Protein AF-W1XFJ3-F1 (afdb_monomer_lite)

InterPro domains:
  IPR002293 Amino acid/polyamine transporter I [PF13520] (2-76)
  IPR050367 Amino acid-polyamine-organocation superfamily [PTHR42770] (1-73)

Organism: NCBI:txid408170

Secondary structure (DSSP, 8-state):
-TGGGGTTTTHHHHTGGGSSSHHHHHHHHHHHHHHHHHHHHHHHHHHHHHHS-HHHHHT-S-HHHHHHHHHTTTTTT--

Structure (mmCIF, N/CA/C/O backbone):
data_AF-W1XFJ3-F1
#
_entry.id   AF-W1XFJ3-F1
#
loop_
_atom_site.group_PDB
_atom_site.id
_atom_site.type_symbol
_atom_site.label_atom_id
_atom_site.label_alt_id
_atom_site.label_comp_id
_atom_site.label_asym_id
_atom_site.label_entity_id
_atom_site.label_seq_id
_atom_site.pdbx_PDB_ins_code
_atom_site.Cartn_x
_atom_site.Cartn_y
_atom_site.Cartn_z
_atom_site.occupancy
_atom_site.B_iso_or_equiv
_atom_site.auth_seq_id
_atom_site.auth_comp_id
_atom_site.auth_asym_id
_atom_site.auth_atom_id
_atom_site.pdbx_PDB_model_num
ATOM 1 N N . MET A 1 1 ? 11.215 7.451 2.510 1.00 54.22 1 MET A N 1
ATOM 2 C CA . MET A 1 1 ? 9.833 7.678 2.023 1.00 54.22 1 MET A CA 1
ATOM 3 C C . MET A 1 1 ? 8.875 6.509 2.274 1.00 54.22 1 MET A C 1
ATOM 5 O O . MET A 1 1 ? 7.684 6.695 2.096 1.00 54.22 1 MET A O 1
ATOM 9 N N . THR A 1 2 ? 9.323 5.327 2.715 1.00 64.88 2 THR A N 1
ATOM 10 C CA . THR A 1 2 ? 8.431 4.164 2.928 1.00 64.88 2 THR A CA 1
ATOM 11 C C . THR A 1 2 ? 7.473 4.327 4.112 1.00 64.88 2 THR A C 1
ATOM 13 O O . THR A 1 2 ? 6.344 3.870 4.040 1.00 64.88 2 THR A O 1
ATOM 16 N N . LEU A 1 3 ? 7.881 5.024 5.178 1.00 65.19 3 LEU A N 1
ATOM 17 C CA . LEU A 1 3 ? 7.029 5.261 6.355 1.00 65.19 3 LEU A CA 1
ATOM 18 C C . LEU A 1 3 ? 5.820 6.159 6.055 1.00 65.19 3 LEU A C 1
ATOM 20 O O . LEU A 1 3 ? 4.759 5.973 6.635 1.00 65.19 3 LEU A O 1
ATOM 24 N N . TRP A 1 4 ? 5.957 7.086 5.104 1.00 67.75 4 TRP A N 1
ATOM 25 C CA . TRP A 1 4 ? 4.857 7.952 4.667 1.00 67.75 4 TRP A CA 1
ATOM 26 C C . TRP A 1 4 ? 3.798 7.184 3.866 1.00 67.75 4 TRP A C 1
ATOM 28 O O . TRP A 1 4 ? 2.651 7.600 3.794 1.00 67.75 4 TRP A O 1
ATOM 38 N N . ALA A 1 5 ? 4.170 6.033 3.304 1.00 64.50 5 ALA A N 1
ATOM 39 C CA . ALA A 1 5 ? 3.272 5.170 2.549 1.00 64.50 5 ALA A CA 1
ATOM 40 C C . ALA A 1 5 ? 2.259 4.427 3.449 1.00 64.50 5 ALA A C 1
ATOM 42 O O . ALA A 1 5 ? 1.259 3.914 2.962 1.00 64.50 5 ALA A O 1
ATOM 43 N N . PHE A 1 6 ? 2.507 4.386 4.763 1.00 69.56 6 PHE A N 1
ATOM 44 C CA . PHE A 1 6 ? 1.595 3.821 5.764 1.00 69.56 6 PHE A CA 1
ATOM 45 C C . PHE A 1 6 ? 0.816 4.894 6.544 1.00 69.56 6 PHE A C 1
ATOM 47 O O . PHE A 1 6 ? 0.067 4.558 7.462 1.00 69.56 6 PHE A O 1
ATOM 54 N N . LEU A 1 7 ? 0.981 6.175 6.191 1.00 74.62 7 LEU A N 1
ATOM 55 C CA . LEU A 1 7 ? 0.185 7.266 6.749 1.00 74.62 7 LEU A CA 1
ATOM 56 C C . LEU A 1 7 ? -1.277 7.091 6.302 1.00 74.62 7 LEU A C 1
ATOM 58 O O . LEU A 1 7 ? -1.538 6.969 5.104 1.00 74.62 7 LEU A O 1
ATOM 62 N N . GLY A 1 8 ? -2.216 7.035 7.248 1.00 71.31 8 GLY A N 1
ATOM 63 C CA . GLY A 1 8 ? -3.629 6.744 6.986 1.00 71.31 8 GLY A CA 1
ATOM 64 C C . GLY A 1 8 ? -4.154 5.491 7.692 1.00 71.31 8 GLY A C 1
ATOM 65 O O . GLY A 1 8 ? -5.371 5.297 7.733 1.00 71.31 8 GLY A O 1
ATOM 66 N N . LEU A 1 9 ? -3.286 4.675 8.305 1.00 73.50 9 LEU A N 1
ATOM 67 C CA . LEU A 1 9 ? -3.690 3.554 9.171 1.00 73.50 9 LEU A CA 1
ATOM 68 C C . LEU A 1 9 ? -4.544 4.009 10.362 1.00 73.50 9 LEU A C 1
ATOM 70 O O . LEU A 1 9 ? -5.433 3.280 10.808 1.00 73.50 9 LEU A O 1
ATOM 74 N N . GLU A 1 10 ? -4.334 5.238 10.830 1.00 78.06 10 GLU A N 1
ATOM 75 C CA . GLU A 1 10 ? -5.138 5.878 11.866 1.00 78.06 10 GLU A CA 1
ATOM 76 C C . GLU A 1 10 ? -6.603 6.100 11.458 1.00 78.06 10 GLU A C 1
ATOM 78 O O . GLU A 1 10 ? -7.461 6.232 12.330 1.00 78.06 10 GLU A O 1
ATOM 83 N N . SER A 1 11 ? -6.926 6.073 10.158 1.00 73.56 11 SER A N 1
ATOM 84 C CA . SER A 1 11 ? -8.295 6.279 9.660 1.00 73.56 11 SER A CA 1
ATOM 85 C C . SER A 1 11 ? -9.270 5.210 10.160 1.00 73.56 11 SER A C 1
ATOM 87 O O . SER A 1 11 ? -10.455 5.489 10.334 1.00 73.56 11 SER A O 1
ATOM 89 N N . ALA A 1 12 ? -8.786 3.993 10.429 1.00 68.62 12 ALA A N 1
ATOM 90 C CA . ALA A 1 12 ? -9.599 2.930 11.019 1.00 68.62 12 ALA A CA 1
ATOM 91 C C . ALA A 1 12 ? -9.914 3.202 12.500 1.00 68.62 12 ALA A C 1
ATOM 93 O O . ALA A 1 12 ? -11.013 2.900 12.958 1.00 68.62 12 ALA A O 1
ATOM 94 N N . CYS A 1 13 ? -8.982 3.816 13.235 1.00 70.50 13 CYS A N 1
ATOM 95 C CA . CYS A 1 13 ? -9.201 4.234 14.620 1.00 70.50 13 CYS A CA 1
ATOM 96 C C . CYS A 1 13 ? -10.106 5.471 14.701 1.00 70.50 13 CYS A C 1
ATOM 98 O O . CYS A 1 13 ? -10.960 5.541 15.579 1.00 70.50 13 CYS A O 1
ATOM 100 N N . ALA A 1 14 ? -9.964 6.416 13.767 1.00 75.75 14 ALA A N 1
ATOM 101 C CA . ALA A 1 14 ? -10.785 7.627 13.707 1.00 75.75 14 ALA A CA 1
ATOM 102 C C . ALA A 1 14 ? -12.277 7.341 13.445 1.00 75.75 14 ALA A C 1
ATOM 104 O O . ALA A 1 14 ? -13.124 8.147 13.811 1.00 75.75 14 ALA A O 1
ATOM 105 N N . ASN A 1 15 ? -12.600 6.194 12.837 1.00 78.44 15 ASN A N 1
ATOM 106 C CA . ASN A 1 15 ? -13.972 5.767 12.544 1.00 78.44 15 ASN A CA 1
ATOM 107 C C . ASN A 1 15 ? -14.465 4.638 13.467 1.00 78.44 15 ASN A C 1
ATOM 109 O O . ASN A 1 15 ? -15.434 3.957 13.133 1.00 78.44 15 ASN A O 1
ATOM 113 N N . ALA A 1 16 ? -13.816 4.421 14.617 1.00 75.62 16 ALA A N 1
ATOM 114 C CA . ALA A 1 16 ? -14.160 3.332 15.531 1.00 75.62 16 ALA A CA 1
ATOM 115 C C . ALA A 1 16 ? -15.623 3.383 16.018 1.00 75.62 16 ALA A C 1
ATOM 117 O O . ALA A 1 16 ? -16.245 2.333 16.143 1.00 75.62 16 ALA A O 1
ATOM 118 N N . ASP A 1 17 ? -16.198 4.574 16.212 1.00 75.69 17 ASP A N 1
ATOM 119 C CA . ASP A 1 17 ? -17.596 4.747 16.648 1.00 75.69 17 ASP A CA 1
ATOM 120 C C . ASP A 1 17 ? -18.637 4.248 15.629 1.00 75.69 17 ASP A C 1
ATOM 122 O O . ASP A 1 17 ? -19.773 3.950 15.995 1.00 75.69 17 ASP A O 1
ATOM 126 N N . ALA A 1 18 ? -18.268 4.134 14.348 1.00 80.31 18 ALA A N 1
ATOM 127 C CA . ALA A 1 18 ? -19.143 3.628 13.287 1.00 80.31 18 ALA A CA 1
ATOM 128 C C . ALA A 1 18 ? -18.979 2.117 13.035 1.00 80.31 18 ALA A C 1
ATOM 130 O O . ALA A 1 18 ? -19.665 1.550 12.180 1.00 80.31 18 ALA A O 1
ATOM 131 N N . VAL A 1 19 ? -18.053 1.460 13.740 1.00 78.38 19 VAL A N 1
ATOM 132 C CA . VAL A 1 19 ? -17.715 0.046 13.552 1.00 78.38 19 VAL A CA 1
ATOM 133 C C . VAL A 1 19 ? -18.417 -0.793 14.613 1.00 78.38 19 VAL A C 1
ATOM 135 O O . VAL A 1 19 ? -18.274 -0.553 15.807 1.00 78.38 19 VAL A O 1
ATOM 138 N N . ASP A 1 20 ? -19.137 -1.831 14.186 1.00 78.31 20 ASP A N 1
ATOM 139 C CA . ASP A 1 20 ? -19.706 -2.814 15.110 1.00 78.31 20 ASP A CA 1
ATOM 140 C C . ASP A 1 20 ? -18.579 -3.524 15.881 1.00 78.31 20 ASP A C 1
ATOM 142 O O . ASP A 1 20 ? -17.609 -3.990 15.280 1.00 78.31 20 ASP A O 1
ATOM 146 N N . ASN A 1 21 ? -18.689 -3.606 17.209 1.00 84.12 21 ASN A N 1
ATOM 147 C CA . ASN A 1 21 ? -17.713 -4.266 18.086 1.00 84.12 21 ASN A CA 1
ATOM 148 C C . ASN A 1 21 ? -16.254 -3.752 17.910 1.00 84.12 21 ASN A C 1
ATOM 150 O O . ASN A 1 21 ? -15.338 -4.516 17.557 1.00 84.12 21 ASN A O 1
ATOM 154 N N . PRO A 1 22 ? -16.011 -2.448 18.141 1.00 78.25 22 PRO A N 1
ATOM 155 C CA . PRO A 1 22 ? -14.785 -1.768 17.727 1.00 78.25 22 PRO A CA 1
ATOM 156 C C . PRO A 1 22 ? -13.521 -2.313 18.401 1.00 78.25 22 PRO A C 1
ATOM 158 O O . PRO A 1 22 ? -12.493 -2.434 17.736 1.00 78.25 22 PRO A O 1
ATOM 161 N N . GLU A 1 23 ? -13.600 -2.762 19.660 1.00 81.06 23 GLU A N 1
ATOM 162 C CA . GLU A 1 23 ? -12.473 -3.369 20.394 1.00 81.06 23 GLU A CA 1
ATOM 163 C C . GLU A 1 23 ? -11.875 -4.597 19.689 1.00 81.06 23 GLU A C 1
ATOM 165 O O . GLU A 1 23 ? -10.694 -4.902 19.859 1.00 81.06 23 GLU A O 1
ATOM 170 N N . LYS A 1 24 ? -12.668 -5.311 18.880 1.00 82.50 24 LYS A N 1
ATOM 171 C CA . LYS A 1 24 ? -12.211 -6.496 18.135 1.00 82.50 24 LYS A CA 1
ATOM 172 C C . LYS A 1 24 ? -12.037 -6.239 16.647 1.00 82.50 24 LYS A C 1
ATOM 174 O O . LYS A 1 24 ? -11.148 -6.837 16.039 1.00 82.50 24 LYS A O 1
ATOM 179 N N . ASN A 1 25 ? -12.881 -5.402 16.052 1.00 82.81 25 ASN A N 1
ATOM 180 C CA . ASN A 1 25 ? -12.910 -5.217 14.604 1.00 82.81 25 ASN A CA 1
ATOM 181 C C . ASN A 1 25 ? -11.938 -4.135 14.121 1.00 82.81 25 ASN A C 1
ATOM 183 O O . ASN A 1 25 ? -11.311 -4.329 13.079 1.00 82.81 25 ASN A O 1
ATOM 187 N N . VAL A 1 26 ? -11.704 -3.072 14.899 1.00 83.00 26 VAL A N 1
ATOM 188 C CA . VAL A 1 26 ? -10.724 -2.028 14.545 1.00 83.00 26 VAL A CA 1
ATOM 189 C C . VAL A 1 26 ? -9.291 -2.585 14.501 1.00 83.00 26 VAL A C 1
ATOM 191 O O . VAL A 1 26 ? -8.633 -2.402 13.475 1.00 83.00 26 VAL A O 1
ATOM 194 N N . PRO A 1 27 ? -8.797 -3.356 15.497 1.00 81.75 27 PRO A N 1
ATOM 195 C CA . PRO A 1 27 ? -7.450 -3.932 15.428 1.00 81.75 27 PRO A CA 1
ATOM 196 C C . PRO A 1 27 ? -7.257 -4.878 14.237 1.00 81.75 27 PRO A C 1
ATOM 198 O O . PRO A 1 27 ? -6.202 -4.876 13.604 1.00 81.75 27 PRO A O 1
ATOM 201 N N . LYS A 1 28 ? -8.284 -5.669 13.891 1.00 83.38 28 LYS A N 1
ATOM 202 C CA . LYS A 1 28 ? -8.254 -6.564 12.723 1.00 83.38 28 LYS A CA 1
ATOM 203 C C . LYS A 1 28 ? -8.233 -5.790 11.410 1.00 83.38 28 LYS A C 1
ATOM 205 O O . LYS A 1 28 ? -7.500 -6.180 10.506 1.00 83.38 28 LYS A O 1
ATOM 210 N N . ALA A 1 29 ? -9.006 -4.709 11.308 1.00 83.06 29 ALA A N 1
ATOM 211 C CA . ALA A 1 29 ? -9.024 -3.850 10.129 1.00 83.06 29 ALA A CA 1
ATOM 212 C C . ALA A 1 29 ? -7.667 -3.162 9.919 1.00 83.06 29 ALA A C 1
ATOM 214 O O . ALA A 1 29 ? -7.146 -3.174 8.805 1.00 83.06 29 ALA A O 1
ATOM 215 N N . VAL A 1 30 ? -7.050 -2.648 10.989 1.00 84.81 30 VAL A N 1
ATOM 216 C CA . VAL A 1 30 ? -5.712 -2.033 10.941 1.00 84.81 30 VAL A CA 1
ATOM 217 C C . VAL A 1 30 ? -4.651 -3.055 10.528 1.00 84.81 30 VAL A C 1
ATOM 219 O O . VAL A 1 30 ? -3.894 -2.806 9.590 1.00 84.81 30 VAL A O 1
ATOM 222 N N . LEU A 1 31 ? -4.604 -4.225 11.176 1.00 86.19 31 LEU A N 1
ATOM 223 C CA . LEU A 1 31 ? -3.639 -5.280 10.840 1.00 86.19 31 LEU A CA 1
ATOM 224 C C . LEU A 1 31 ? -3.839 -5.810 9.417 1.00 86.19 31 LEU A C 1
ATOM 226 O O . LEU A 1 31 ? -2.870 -5.953 8.673 1.00 86.19 31 LEU A O 1
ATOM 230 N N . GLY A 1 32 ? -5.088 -6.066 9.025 1.00 87.75 32 GLY A N 1
ATOM 231 C CA . GLY A 1 32 ? -5.435 -6.542 7.689 1.00 87.75 32 GLY A CA 1
ATOM 232 C C . GLY A 1 32 ? -5.084 -5.525 6.603 1.00 87.75 32 GLY A C 1
ATOM 233 O O . GLY A 1 32 ? -4.448 -5.884 5.613 1.00 87.75 32 GLY A O 1
ATOM 234 N N . GLY A 1 33 ? -5.420 -4.249 6.816 1.00 84.81 33 GLY A N 1
ATOM 235 C CA . GLY A 1 33 ? -5.056 -3.155 5.916 1.00 84.81 33 GLY A CA 1
ATOM 236 C C . GLY A 1 33 ? -3.542 -2.981 5.794 1.00 84.81 33 GLY A C 1
ATOM 237 O O . GLY A 1 33 ? -3.024 -2.912 4.682 1.00 84.81 33 GLY A O 1
ATOM 238 N N . THR A 1 34 ? -2.817 -3.012 6.918 1.00 86.62 34 THR A N 1
ATOM 239 C CA . THR A 1 34 ? -1.345 -2.921 6.929 1.00 86.62 34 THR A CA 1
ATOM 240 C C . THR A 1 34 ? -0.709 -4.056 6.131 1.00 86.62 34 THR A C 1
ATOM 242 O O . THR A 1 34 ? 0.155 -3.808 5.291 1.00 86.62 34 THR A O 1
ATOM 245 N N . LEU A 1 35 ? -1.137 -5.301 6.368 1.00 87.44 35 LEU A N 1
ATOM 246 C CA . LEU A 1 35 ? -0.599 -6.472 5.672 1.00 87.44 35 LEU A CA 1
ATOM 247 C C . LEU A 1 35 ? -0.920 -6.437 4.176 1.00 87.44 35 LEU A C 1
ATOM 249 O O . LEU A 1 35 ? -0.037 -6.705 3.362 1.00 87.44 35 LEU A O 1
ATOM 253 N N . GLY A 1 36 ? -2.146 -6.060 3.804 1.00 88.69 36 GLY A N 1
ATOM 254 C CA . GLY A 1 36 ? -2.539 -5.909 2.403 1.00 88.69 36 GLY A CA 1
ATOM 255 C C . GLY A 1 36 ? -1.681 -4.876 1.670 1.00 88.69 36 GLY A C 1
ATOM 256 O O . GLY A 1 36 ? -1.121 -5.171 0.613 1.00 88.69 36 GLY A O 1
ATOM 257 N N . VAL A 1 37 ? -1.504 -3.695 2.266 1.00 86.88 37 VAL A N 1
ATOM 258 C CA . VAL A 1 37 ? -0.651 -2.630 1.714 1.00 86.88 37 VAL A CA 1
ATOM 259 C C . VAL A 1 37 ? 0.812 -3.073 1.631 1.00 86.88 37 VAL A C 1
ATOM 261 O O . VAL A 1 37 ? 1.459 -2.849 0.608 1.00 86.88 37 VAL A O 1
ATOM 264 N N . ALA A 1 38 ? 1.330 -3.756 2.655 1.00 85.75 38 ALA A N 1
ATOM 265 C CA . ALA A 1 38 ? 2.700 -4.265 2.653 1.00 85.75 38 ALA A CA 1
ATOM 266 C C . ALA A 1 38 ? 2.955 -5.234 1.488 1.00 85.75 38 ALA A C 1
ATOM 268 O O . ALA A 1 38 ? 3.964 -5.103 0.794 1.00 85.75 38 ALA A O 1
ATOM 269 N N . VAL A 1 39 ? 2.030 -6.164 1.229 1.00 89.88 39 VAL A N 1
ATOM 270 C CA . VAL A 1 39 ? 2.133 -7.094 0.093 1.00 89.88 39 VAL A CA 1
ATOM 271 C C . VAL A 1 39 ? 2.149 -6.333 -1.230 1.00 89.88 39 VAL A C 1
ATOM 273 O O . VAL A 1 39 ? 3.034 -6.567 -2.053 1.00 89.88 39 VAL A O 1
ATOM 276 N N . ILE A 1 40 ? 1.217 -5.395 -1.420 1.00 88.19 40 ILE A N 1
ATOM 277 C CA . ILE A 1 40 ? 1.134 -4.600 -2.652 1.00 88.19 40 ILE A CA 1
ATOM 278 C C . 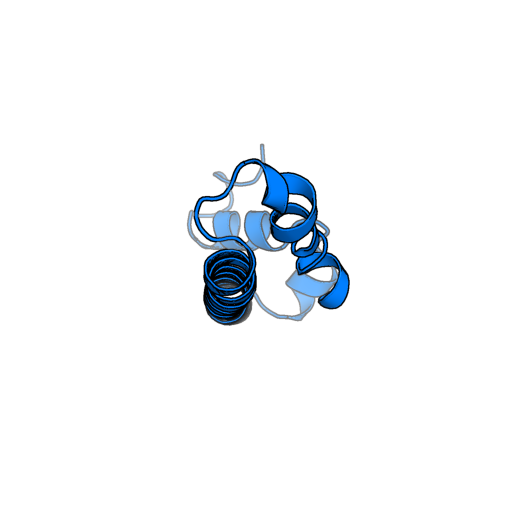ILE A 1 40 ? 2.439 -3.835 -2.878 1.00 88.19 40 ILE A C 1
ATOM 280 O O . ILE A 1 40 ? 2.994 -3.916 -3.971 1.00 88.19 40 ILE A O 1
ATOM 284 N N . TYR A 1 41 ? 2.973 -3.161 -1.855 1.00 86.56 41 TYR A N 1
ATOM 285 C CA . TYR A 1 41 ? 4.210 -2.392 -1.993 1.00 86.56 41 TYR A CA 1
ATOM 286 C C . TYR A 1 41 ? 5.437 -3.245 -2.276 1.00 86.56 41 TYR A C 1
ATOM 288 O O . TYR A 1 41 ? 6.270 -2.848 -3.096 1.00 86.56 41 TYR A O 1
ATOM 296 N N . ILE A 1 42 ? 5.565 -4.407 -1.633 1.00 87.00 42 ILE A N 1
ATOM 297 C CA . ILE A 1 42 ? 6.674 -5.324 -1.908 1.00 87.00 42 ILE A CA 1
ATOM 298 C C . ILE A 1 42 ? 6.595 -5.789 -3.362 1.00 87.00 42 ILE A C 1
ATOM 300 O O . ILE A 1 42 ? 7.583 -5.684 -4.091 1.00 87.00 42 ILE A O 1
ATOM 304 N N . VAL A 1 43 ? 5.428 -6.256 -3.806 1.00 89.06 43 VAL A N 1
ATOM 305 C CA . VAL A 1 43 ? 5.248 -6.778 -5.166 1.00 89.06 43 VAL A CA 1
ATOM 306 C C . VAL A 1 43 ? 5.463 -5.682 -6.208 1.00 89.06 43 VAL A C 1
ATOM 308 O O . VAL A 1 43 ? 6.237 -5.879 -7.145 1.00 89.06 43 VAL A O 1
ATOM 311 N N . SER A 1 44 ? 4.848 -4.510 -6.032 1.00 82.56 44 SER A N 1
ATOM 312 C CA . SER A 1 44 ? 4.960 -3.409 -6.991 1.00 82.56 44 SER A CA 1
ATOM 313 C C . SER A 1 44 ? 6.392 -2.890 -7.102 1.00 82.56 44 SER A C 1
ATOM 315 O O . SER A 1 44 ? 6.873 -2.638 -8.203 1.00 82.56 44 SER A O 1
ATOM 317 N N . THR A 1 45 ? 7.099 -2.767 -5.976 1.00 82.81 45 THR A N 1
ATOM 318 C CA . THR A 1 45 ? 8.484 -2.277 -5.963 1.00 82.81 45 THR A CA 1
ATOM 319 C C . THR A 1 45 ? 9.418 -3.270 -6.652 1.00 82.81 45 THR A C 1
ATOM 321 O O . THR A 1 45 ? 10.210 -2.864 -7.499 1.00 82.81 45 THR A O 1
ATOM 324 N N . ASN A 1 46 ? 9.290 -4.571 -6.362 1.00 84.50 46 ASN A N 1
ATOM 325 C CA . ASN A 1 46 ? 10.082 -5.606 -7.036 1.00 84.50 46 ASN A CA 1
ATOM 326 C C . ASN A 1 46 ? 9.814 -5.636 -8.547 1.00 84.50 46 ASN A C 1
ATOM 328 O O . ASN A 1 46 ? 10.748 -5.765 -9.335 1.00 84.50 46 ASN A O 1
ATOM 332 N N . MET A 1 47 ? 8.555 -5.465 -8.958 1.00 82.25 47 MET A N 1
ATOM 333 C CA . MET A 1 47 ? 8.187 -5.422 -10.373 1.00 82.25 47 MET A CA 1
ATOM 334 C C . MET A 1 47 ? 8.826 -4.226 -11.095 1.00 82.25 47 MET A C 1
ATOM 336 O O . MET A 1 47 ? 9.390 -4.400 -12.170 1.00 82.25 47 MET A O 1
ATOM 340 N N . ILE A 1 48 ? 8.818 -3.034 -10.489 1.00 82.56 48 ILE A N 1
ATOM 341 C CA . ILE A 1 48 ? 9.436 -1.831 -11.073 1.00 82.56 48 ILE A CA 1
ATOM 342 C C . ILE A 1 48 ? 10.950 -2.002 -11.244 1.00 82.56 48 ILE A C 1
ATOM 344 O O . ILE A 1 48 ? 11.471 -1.713 -12.319 1.00 82.56 48 ILE A O 1
ATOM 348 N N . PHE A 1 49 ? 11.647 -2.507 -10.222 1.00 79.19 49 PHE A N 1
ATOM 349 C CA . PHE A 1 49 ? 13.088 -2.779 -10.314 1.00 79.19 49 PHE A CA 1
ATOM 350 C C . PHE A 1 49 ? 13.431 -3.880 -11.328 1.00 79.19 49 PHE A C 1
ATOM 352 O O . PHE A 1 49 ? 14.536 -3.884 -11.863 1.00 79.19 49 PHE A O 1
ATOM 359 N N . GLY A 1 50 ? 12.505 -4.805 -11.603 1.00 79.12 50 GLY A N 1
ATOM 360 C CA . GLY A 1 50 ? 12.671 -5.819 -12.646 1.00 79.12 50 GLY A CA 1
ATOM 361 C C . GLY A 1 50 ? 12.467 -5.292 -14.072 1.00 79.12 50 GLY A C 1
ATOM 362 O O . GLY A 1 50 ? 13.008 -5.873 -15.008 1.00 79.12 50 GLY A O 1
ATOM 363 N N . ILE A 1 51 ? 11.701 -4.208 -14.246 1.00 79.06 51 ILE A N 1
ATOM 364 C CA . ILE A 1 51 ? 11.352 -3.636 -15.561 1.00 79.06 51 ILE A CA 1
ATOM 365 C C . ILE A 1 51 ? 12.288 -2.486 -15.952 1.00 79.06 51 ILE A C 1
ATOM 367 O O . ILE A 1 51 ? 12.599 -2.324 -17.131 1.00 79.06 51 ILE A O 1
ATOM 371 N N . VAL A 1 52 ? 12.716 -1.666 -14.989 1.00 77.62 52 VAL A N 1
ATOM 372 C CA . VAL A 1 52 ? 13.481 -0.437 -15.244 1.00 77.62 52 VAL A CA 1
ATOM 373 C C . VAL A 1 52 ? 14.831 -0.484 -14.518 1.00 77.62 52 VAL A C 1
ATOM 375 O O . VAL A 1 52 ? 14.864 -0.784 -13.321 1.00 77.62 52 VAL A O 1
ATOM 378 N N . PRO A 1 53 ? 15.953 -0.144 -15.187 1.00 79.94 53 PRO A N 1
ATOM 379 C CA . PRO A 1 53 ? 17.258 -0.045 -14.544 1.00 79.94 53 PRO A CA 1
ATOM 380 C C . PRO A 1 53 ? 17.247 0.941 -13.370 1.00 79.94 53 PRO A C 1
ATOM 382 O O . PRO A 1 53 ? 16.690 2.037 -13.452 1.00 79.94 53 PRO A O 1
ATOM 385 N N . ALA A 1 54 ? 17.942 0.591 -12.284 1.00 71.88 54 ALA A N 1
ATOM 386 C CA . ALA A 1 54 ? 17.984 1.410 -11.072 1.00 71.88 54 ALA A CA 1
ATOM 387 C C . ALA A 1 54 ? 18.492 2.847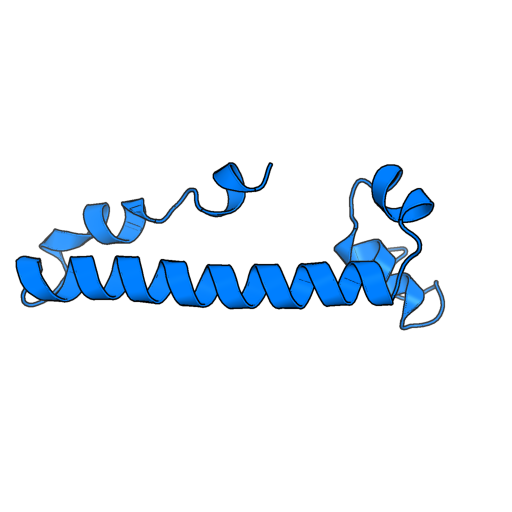 -11.314 1.00 71.88 54 ALA A C 1
ATOM 389 O O . ALA A 1 54 ? 18.077 3.762 -10.606 1.00 71.88 54 ALA A O 1
ATOM 390 N N . ASN A 1 55 ? 19.350 3.077 -12.319 1.00 73.00 55 ASN A N 1
ATOM 391 C CA . ASN A 1 55 ? 19.850 4.424 -12.608 1.00 73.00 55 ASN A CA 1
ATOM 392 C C . ASN A 1 55 ? 18.773 5.351 -13.207 1.00 73.00 55 ASN A C 1
ATOM 394 O O . ASN A 1 55 ? 18.817 6.555 -12.963 1.00 73.00 55 ASN A O 1
ATOM 398 N N . GLU A 1 56 ? 17.794 4.815 -13.938 1.00 70.69 56 GLU A N 1
ATOM 399 C CA . GLU A 1 56 ? 16.707 5.605 -14.523 1.00 70.69 56 GLU A CA 1
ATOM 400 C C . GLU A 1 56 ? 15.627 5.890 -13.477 1.00 70.69 56 GLU A C 1
ATOM 402 O O . GLU A 1 56 ? 15.068 6.985 -13.439 1.00 70.69 56 GLU A O 1
ATOM 407 N N . LEU A 1 57 ? 15.397 4.945 -12.558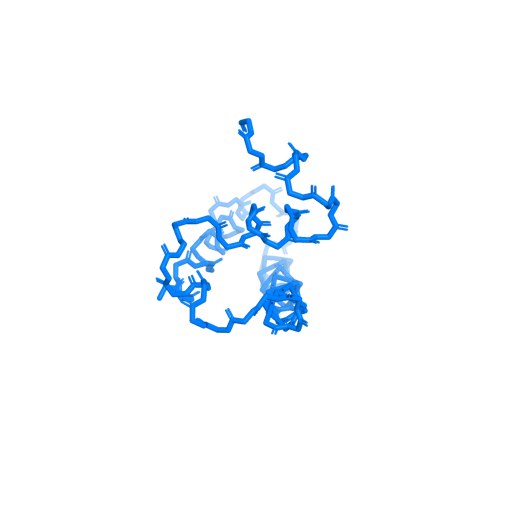 1.00 70.81 57 LEU A N 1
ATOM 408 C CA . LEU A 1 57 ? 14.458 5.111 -11.446 1.00 70.81 57 LEU A CA 1
ATOM 409 C C . LEU A 1 57 ? 14.878 6.224 -10.483 1.00 70.81 57 LEU A C 1
ATOM 411 O O . LEU A 1 57 ? 14.030 6.998 -10.051 1.00 70.81 57 LEU A O 1
ATOM 415 N N . VAL A 1 58 ? 16.174 6.336 -10.171 1.00 74.44 58 VAL A N 1
ATOM 416 C CA . VAL A 1 58 ? 16.692 7.377 -9.261 1.00 74.44 58 VAL A CA 1
ATOM 417 C C . VAL A 1 58 ? 16.536 8.785 -9.847 1.00 74.44 58 VAL A C 1
ATOM 419 O O . VAL A 1 58 ? 16.356 9.740 -9.097 1.00 74.44 58 VAL A O 1
ATOM 422 N N . ASN A 1 59 ? 16.572 8.918 -11.175 1.00 73.94 59 ASN A N 1
ATOM 423 C CA . ASN A 1 59 ? 16.409 10.201 -11.864 1.00 73.94 59 ASN A CA 1
ATOM 424 C C . 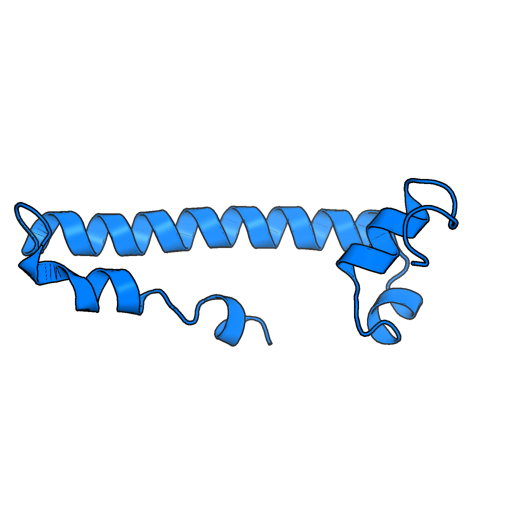ASN A 1 59 ? 14.942 10.519 -12.214 1.00 73.94 59 ASN A C 1
ATOM 426 O O . ASN A 1 59 ? 14.663 11.583 -12.768 1.00 73.94 59 ASN A O 1
ATOM 430 N N . SER A 1 60 ? 14.001 9.619 -11.909 1.00 70.12 60 SER A N 1
ATOM 431 C CA . SER A 1 60 ? 12.589 9.774 -12.249 1.00 70.12 60 SER A CA 1
ATOM 432 C C . SER A 1 60 ? 11.752 10.202 -11.048 1.00 70.12 60 SER A C 1
ATOM 434 O O . SER A 1 60 ? 11.669 9.505 -10.039 1.00 70.12 60 SER A O 1
ATOM 436 N N . ASN A 1 61 ? 11.026 11.310 -11.203 1.00 73.56 61 ASN A N 1
ATOM 437 C CA . ASN A 1 61 ? 10.023 11.752 -10.230 1.00 73.56 61 ASN A CA 1
ATOM 438 C C . ASN A 1 61 ? 8.737 10.897 -10.268 1.00 73.56 61 ASN A C 1
ATOM 440 O O . ASN A 1 61 ? 7.886 11.037 -9.392 1.00 73.56 61 ASN A O 1
ATOM 444 N N . ALA A 1 62 ? 8.582 10.023 -11.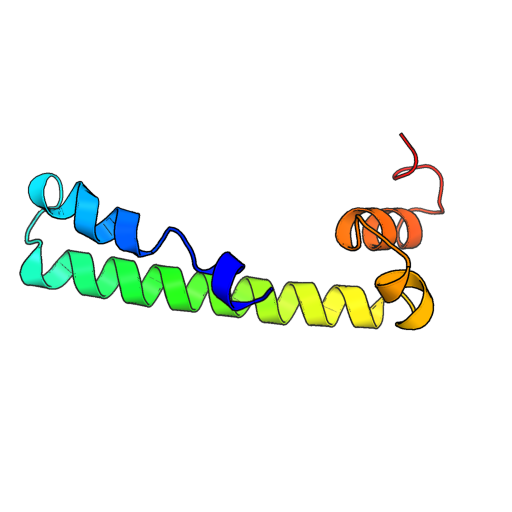273 1.00 78.62 62 ALA A N 1
ATOM 445 C CA . ALA A 1 62 ? 7.397 9.192 -11.488 1.00 78.62 62 ALA A CA 1
ATOM 446 C C . ALA A 1 62 ? 7.786 7.749 -11.889 1.00 78.62 62 ALA A C 1
ATOM 448 O O . ALA A 1 62 ? 7.629 7.354 -13.049 1.00 78.62 62 ALA A O 1
ATOM 449 N N . PRO A 1 63 ? 8.278 6.924 -10.945 1.00 74.62 63 PRO A N 1
ATOM 450 C CA . PRO A 1 63 ? 8.810 5.589 -11.238 1.00 74.62 63 PRO A CA 1
ATOM 451 C C . PRO A 1 63 ? 7.767 4.612 -11.808 1.00 74.62 63 PRO A C 1
ATOM 453 O O . PRO A 1 63 ? 8.092 3.816 -12.685 1.00 74.62 63 PRO A O 1
ATOM 456 N N . PHE A 1 64 ? 6.500 4.705 -11.388 1.00 77.06 64 PHE A N 1
ATOM 457 C CA . PHE A 1 64 ? 5.411 3.901 -11.965 1.00 77.06 64 PHE A CA 1
ATOM 458 C C . PHE A 1 64 ? 5.082 4.304 -13.411 1.00 77.06 64 PHE A C 1
ATOM 460 O O . PHE A 1 64 ? 4.850 3.436 -14.248 1.00 77.06 64 PHE A O 1
ATOM 467 N N . GLY A 1 65 ? 5.102 5.606 -13.721 1.00 75.19 65 GLY A N 1
ATOM 468 C CA . GLY A 1 65 ? 4.892 6.105 -15.085 1.00 75.19 65 GLY A CA 1
ATOM 469 C C . GLY A 1 65 ? 6.026 5.693 -16.023 1.00 75.19 65 GLY A C 1
ATOM 470 O O . GLY A 1 65 ? 5.777 5.265 -17.148 1.00 75.19 65 GLY A O 1
ATOM 471 N N . LEU A 1 66 ? 7.267 5.725 -15.526 1.00 76.56 66 LEU A N 1
ATOM 472 C CA . LEU A 1 66 ? 8.439 5.243 -16.257 1.00 76.56 66 LEU A CA 1
ATOM 473 C C . LEU A 1 66 ? 8.364 3.731 -16.530 1.00 76.56 66 LEU A C 1
ATOM 475 O O . LEU A 1 66 ? 8.607 3.303 -17.657 1.00 76.56 66 LEU A O 1
ATOM 479 N N . ALA A 1 67 ? 7.966 2.929 -15.537 1.00 77.25 67 ALA A N 1
ATOM 480 C CA . ALA A 1 67 ? 7.760 1.492 -15.720 1.00 77.25 67 ALA A CA 1
ATOM 481 C C . ALA A 1 67 ? 6.662 1.196 -16.755 1.00 77.25 67 ALA A C 1
ATOM 483 O O . ALA A 1 67 ? 6.863 0.373 -17.646 1.00 77.25 67 ALA A O 1
ATOM 484 N N . PHE A 1 68 ? 5.539 1.918 -16.705 1.00 76.44 68 PHE A N 1
ATOM 485 C CA . PHE A 1 68 ? 4.458 1.782 -17.684 1.00 76.44 68 PHE A CA 1
ATOM 486 C C . PHE A 1 68 ? 4.901 2.157 -19.109 1.00 76.44 68 PHE A C 1
ATOM 488 O O . PHE A 1 68 ? 4.619 1.428 -20.062 1.00 76.44 68 PHE A O 1
ATOM 495 N N . ALA A 1 69 ? 5.650 3.253 -19.261 1.00 76.44 69 ALA A N 1
ATOM 496 C CA . ALA A 1 69 ? 6.217 3.657 -20.545 1.00 76.44 69 ALA A CA 1
ATOM 497 C C . ALA A 1 69 ? 7.202 2.611 -21.095 1.00 76.44 69 ALA A C 1
ATOM 499 O O . ALA A 1 69 ? 7.180 2.331 -22.293 1.00 76.44 69 ALA A O 1
ATOM 500 N N . SER A 1 70 ? 8.021 2.002 -20.230 1.00 73.94 70 SER A N 1
ATOM 501 C CA . SER A 1 70 ? 8.955 0.930 -20.602 1.00 73.94 70 SER A CA 1
ATOM 502 C C . SER A 1 70 ? 8.226 -0.329 -21.101 1.00 73.94 70 SER A C 1
ATOM 504 O O . SER A 1 70 ? 8.637 -0.935 -2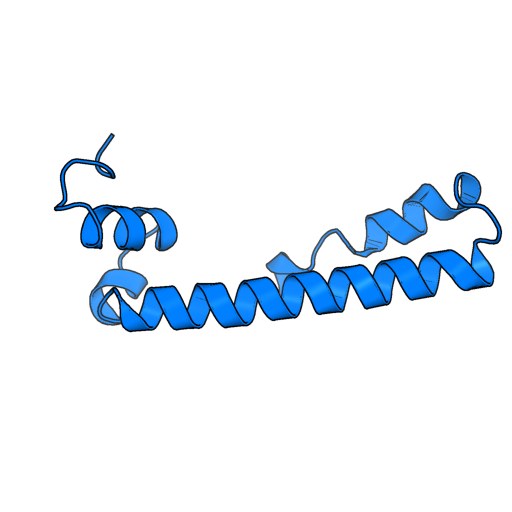2.088 1.00 73.94 70 SER A O 1
ATOM 506 N N . MET A 1 71 ? 7.083 -0.680 -20.496 1.00 72.44 71 MET A N 1
ATOM 507 C CA . MET A 1 71 ? 6.283 -1.850 -20.896 1.00 72.44 71 MET A CA 1
ATOM 508 C C . MET A 1 71 ? 5.551 -1.684 -22.240 1.00 72.44 71 MET A C 1
ATOM 510 O O . MET A 1 71 ? 5.423 -2.655 -22.982 1.00 72.44 71 MET A O 1
ATOM 514 N N . PHE A 1 72 ? 5.062 -0.481 -22.564 1.00 70.94 72 PHE A N 1
ATOM 515 C CA . PHE A 1 72 ? 4.197 -0.226 -23.733 1.00 70.94 72 PHE A CA 1
ATOM 516 C C . PHE A 1 72 ? 4.849 0.663 -24.810 1.00 70.94 72 PHE A C 1
ATOM 518 O O . PHE A 1 72 ? 4.168 1.393 -25.532 1.00 70.94 72 PHE A O 1
ATOM 525 N N . ASN A 1 73 ? 6.173 0.561 -24.964 1.00 59.53 73 ASN A N 1
ATOM 526 C CA . ASN A 1 73 ? 6.944 1.149 -26.068 1.00 59.53 73 ASN A CA 1
ATOM 527 C C . ASN A 1 73 ? 7.028 2.696 -26.079 1.00 59.53 73 ASN A C 1
ATOM 529 O O . ASN A 1 73 ? 6.919 3.336 -27.123 1.00 59.53 73 ASN A O 1
ATOM 533 N N . GLY A 1 74 ? 7.225 3.318 -24.912 1.00 56.88 74 GLY A N 1
ATOM 534 C CA . GLY A 1 74 ? 7.669 4.712 -24.740 1.00 56.88 74 GLY A CA 1
ATOM 535 C C . GLY A 1 74 ? 6.656 5.822 -25.064 1.00 56.88 74 GLY A C 1
ATOM 536 O O . GLY A 1 74 ? 6.826 6.944 -24.587 1.00 56.88 74 GLY A O 1
ATOM 537 N N . VAL A 1 75 ? 5.600 5.533 -25.833 1.00 56.12 75 VAL A N 1
ATOM 538 C CA . VAL A 1 75 ? 4.598 6.524 -26.280 1.00 56.12 75 VAL A CA 1
ATOM 539 C C . VAL A 1 75 ? 3.393 6.600 -25.333 1.00 56.12 75 VAL A C 1
ATOM 541 O O . VAL A 1 75 ? 2.855 7.679 -25.115 1.00 56.12 75 VAL A O 1
ATOM 544 N N . ALA A 1 76 ? 3.001 5.486 -24.706 1.00 55.62 76 ALA A N 1
ATOM 545 C CA . ALA A 1 76 ? 1.794 5.419 -23.872 1.00 55.62 76 ALA A CA 1
ATOM 546 C C . ALA A 1 76 ? 1.916 6.102 -22.491 1.00 55.62 76 ALA A C 1
ATOM 548 O O . ALA A 1 76 ? 0.900 6.345 -21.851 1.00 55.62 76 ALA A O 1
ATOM 549 N N . GLY A 1 77 ? 3.132 6.413 -22.022 1.00 48.25 77 GLY A N 1
ATOM 550 C CA . GLY A 1 77 ? 3.378 7.025 -20.703 1.00 48.25 77 GLY A CA 1
ATOM 551 C C . GLY A 1 77 ? 3.945 8.448 -20.744 1.00 48.25 77 GLY A C 1
ATOM 552 O O . GLY A 1 77 ? 4.458 8.915 -19.732 1.00 48.25 77 GLY A O 1
ATOM 553 N N . LYS A 1 78 ? 3.921 9.108 -21.911 1.00 48.94 78 LYS A N 1
ATOM 554 C CA . LYS A 1 78 ? 4.561 10.415 -22.163 1.00 48.94 78 LYS A CA 1
ATOM 555 C C . LYS A 1 78 ? 3.573 11.587 -22.315 1.00 48.94 78 LYS A C 1
ATOM 557 O O . LYS A 1 78 ? 3.950 12.618 -22.869 1.00 48.94 78 LYS A O 1
ATOM 562 N N . ILE A 1 79 ? 2.335 11.409 -21.856 1.00 47.56 79 ILE A N 1
ATOM 563 C CA . ILE A 1 79 ? 1.253 12.409 -21.868 1.00 47.56 79 ILE A CA 1
ATOM 564 C C . ILE A 1 79 ? 0.934 12.859 -20.450 1.00 47.56 79 ILE A C 1
ATOM 566 O O . ILE A 1 79 ? 0.856 11.970 -19.574 1.00 47.56 79 ILE A O 1
#

Foldseek 3Di:
DVVVLLPCLCVLVVCLVVDDPSVPVSVVCSVVVVVVSVVVVVVVVVLLVVQDPPVVCVVDPCSVLVSVCSVPPNPPSPD

pLDDT: mean 75.81, std 9.73, range [47.56, 89.88]

Sequence (79 aa):
MTLWAFLGLESACANADAVDNPEKNVPKAVLGGTLGVAVIYIVSTNMIFGIVPANELVNSNAPFGLAFASMFNGVAGKI

Radius of gyration: 17.57 Å; chains: 1; bounding box: 40×20×47 Å